Protein AF-A0A087CAI6-F1 (afdb_monomer_lite)

Organism: NCBI:txid1437603

Sequence (172 aa):
MSRNRKSAKTEGTRFETVVRDYLAQALDDDRIMRPRLHGATDIGDIANTYFMGQRVCIECKNTKAKAYRAHMLEAIDEAGNLDAPFYFVVQKVPGIGFRSMRKIGSQMAYTTPEVLDAMRREAPDDLFLHNTGNFTPFTTKGKAPMELVRCDLRSLAVVLNHGLPLGREMES

Structure (mmCIF, N/CA/C/O backbone):
data_AF-A0A087CAI6-F1
#
_entry.id   AF-A0A087CAI6-F1
#
loop_
_atom_site.group_PDB
_atom_site.id
_atom_site.type_symbol
_atom_site.label_atom_id
_atom_site.label_alt_id
_atom_site.label_comp_id
_atom_site.label_asym_id
_atom_site.label_entity_id
_atom_site.label_seq_id
_atom_site.pdbx_PDB_ins_code
_atom_site.Cartn_x
_atom_site.Cartn_y
_atom_site.Cartn_z
_atom_site.occupancy
_atom_site.B_iso_or_equiv
_atom_site.auth_seq_id
_atom_site.auth_comp_id
_atom_site.auth_asym_id
_atom_site.auth_atom_id
_atom_site.pdbx_PDB_model_num
ATOM 1 N N . MET A 1 1 ? -23.198 13.855 10.420 1.00 45.81 1 MET A N 1
ATOM 2 C CA . MET A 1 1 ? -23.921 12.573 10.278 1.00 45.81 1 MET A CA 1
ATOM 3 C C . MET A 1 1 ? -22.938 11.429 10.457 1.00 45.81 1 MET A C 1
ATOM 5 O O . MET A 1 1 ? -22.000 11.329 9.669 1.00 45.81 1 MET A O 1
ATOM 9 N N . SER A 1 2 ? -23.084 10.620 11.510 1.00 49.81 2 SER A N 1
ATOM 10 C CA . SER A 1 2 ? -22.326 9.369 11.617 1.00 49.81 2 SER A CA 1
ATOM 11 C C . SER A 1 2 ? -22.808 8.413 10.521 1.00 49.81 2 SER A C 1
ATOM 13 O O . SER A 1 2 ? -23.992 8.365 10.189 1.00 49.81 2 SER A O 1
ATOM 15 N N . ARG A 1 3 ? -21.878 7.707 9.879 1.00 58.41 3 ARG A N 1
ATOM 16 C CA . ARG A 1 3 ? -22.212 6.714 8.852 1.00 58.41 3 ARG A CA 1
ATOM 17 C C . ARG A 1 3 ? -22.931 5.539 9.521 1.00 58.41 3 ARG A C 1
ATOM 19 O O . ARG A 1 3 ? -22.406 4.984 10.480 1.00 58.41 3 ARG A O 1
ATOM 26 N N . ASN A 1 4 ? -24.095 5.131 9.009 1.00 79.12 4 ASN A N 1
ATOM 27 C CA . ASN A 1 4 ? -24.722 3.866 9.413 1.00 79.12 4 ASN A CA 1
ATOM 28 C C . ASN A 1 4 ? -23.799 2.695 9.000 1.00 79.12 4 ASN A C 1
ATOM 30 O O . ASN A 1 4 ? -23.176 2.753 7.936 1.00 79.12 4 ASN A O 1
ATOM 34 N N . ARG A 1 5 ? -23.711 1.630 9.806 1.00 80.62 5 ARG A N 1
ATOM 35 C CA . ARG A 1 5 ? -22.822 0.466 9.619 1.00 80.62 5 ARG A CA 1
ATOM 36 C C . ARG A 1 5 ? -22.868 -0.110 8.200 1.00 80.62 5 ARG A C 1
ATOM 38 O O . ARG A 1 5 ? -21.824 -0.428 7.637 1.00 80.62 5 ARG A O 1
ATOM 45 N N . LYS A 1 6 ? -24.058 -0.169 7.589 1.00 85.19 6 LYS A N 1
ATOM 46 C CA . LYS A 1 6 ? -24.240 -0.613 6.195 1.00 85.19 6 LYS A CA 1
ATOM 47 C C . LYS A 1 6 ? -23.441 0.245 5.209 1.00 85.19 6 LYS A C 1
ATOM 49 O O . LYS A 1 6 ? -22.719 -0.294 4.383 1.00 85.19 6 LYS A O 1
ATOM 54 N N . SER A 1 7 ? -23.516 1.570 5.342 1.00 85.50 7 SER A N 1
ATOM 55 C CA . SER A 1 7 ? -22.774 2.497 4.476 1.00 85.50 7 SER A CA 1
ATOM 56 C C . SER A 1 7 ? -21.260 2.387 4.665 1.00 85.50 7 SER A C 1
ATOM 58 O O . SER A 1 7 ? -20.521 2.459 3.693 1.00 85.50 7 SER A O 1
ATOM 60 N N . ALA A 1 8 ? -20.790 2.146 5.894 1.00 85.44 8 ALA A N 1
ATOM 61 C CA . ALA A 1 8 ? -19.369 1.932 6.154 1.00 85.44 8 ALA A CA 1
ATOM 62 C C . ALA A 1 8 ? -18.852 0.663 5.461 1.00 85.44 8 ALA A C 1
ATOM 64 O O . ALA A 1 8 ? -17.807 0.717 4.821 1.00 85.44 8 ALA A O 1
ATOM 65 N N . LYS A 1 9 ? -19.619 -0.436 5.516 1.00 87.31 9 LYS A N 1
ATOM 66 C CA . LYS A 1 9 ? -19.283 -1.685 4.820 1.00 87.31 9 LYS A CA 1
ATOM 67 C C . LYS A 1 9 ? -19.267 -1.507 3.299 1.00 87.31 9 LYS A C 1
ATOM 69 O O . LYS A 1 9 ? -18.308 -1.908 2.658 1.00 87.31 9 LYS A O 1
ATOM 74 N N . THR A 1 10 ? -20.284 -0.857 2.729 1.00 91.94 10 THR A N 1
ATOM 75 C CA . THR A 1 10 ? -20.337 -0.575 1.283 1.00 91.94 10 THR A CA 1
ATOM 76 C C . THR A 1 10 ? -19.157 0.278 0.818 1.00 91.94 10 THR A C 1
ATOM 78 O O . THR A 1 10 ? -18.546 -0.026 -0.202 1.00 91.94 10 THR A O 1
ATOM 81 N N . GLU A 1 11 ? -18.805 1.323 1.567 1.00 92.81 11 GLU A N 1
ATOM 82 C CA . GLU A 1 11 ? -17.666 2.180 1.232 1.00 92.81 11 GLU A CA 1
ATOM 83 C C . GLU A 1 11 ? -16.315 1.469 1.411 1.00 92.81 11 GLU A C 1
ATOM 85 O O . GLU A 1 11 ? -15.389 1.753 0.652 1.00 92.81 11 GLU A O 1
ATOM 90 N N . GLY A 1 12 ? -16.195 0.546 2.374 1.00 93.62 12 GLY A N 1
ATOM 91 C CA . GLY A 1 12 ? -15.039 -0.350 2.513 1.00 93.62 12 GLY A CA 1
ATOM 92 C C . GLY A 1 12 ? -14.871 -1.230 1.277 1.00 93.62 12 GLY A C 1
ATOM 93 O O . GLY A 1 12 ? -13.912 -1.057 0.532 1.00 93.62 12 GLY A O 1
ATOM 94 N N . THR A 1 13 ? -15.902 -2.013 0.948 1.00 94.88 13 THR A N 1
ATOM 95 C CA . THR A 1 13 ? -15.914 -2.885 -0.237 1.00 94.88 13 THR A CA 1
ATOM 96 C C . THR A 1 13 ? -15.634 -2.122 -1.532 1.00 94.88 13 THR A C 1
ATOM 98 O O . THR A 1 13 ? -14.914 -2.606 -2.405 1.00 94.88 13 THR A O 1
ATOM 101 N N . ARG A 1 14 ? -16.180 -0.908 -1.678 1.00 96.50 14 ARG A N 1
ATOM 102 C CA . ARG A 1 14 ? -15.892 -0.042 -2.828 1.00 96.50 14 ARG A CA 1
ATOM 103 C C . ARG A 1 14 ? -14.418 0.354 -2.885 1.00 96.50 14 ARG A C 1
ATOM 105 O O . ARG A 1 14 ? -13.857 0.401 -3.973 1.00 96.50 14 ARG A O 1
ATOM 112 N N . PHE A 1 15 ? -13.816 0.680 -1.745 1.00 97.81 15 PHE A N 1
ATOM 113 C CA . PHE A 1 15 ? -12.417 1.081 -1.688 1.00 97.81 15 PHE A CA 1
ATOM 114 C C . PHE A 1 15 ? -11.481 -0.081 -2.019 1.00 97.81 15 PHE A C 1
ATOM 116 O O . PHE A 1 15 ? -10.641 0.085 -2.896 1.00 97.81 15 PHE A O 1
ATOM 123 N N . GLU A 1 16 ? -11.696 -1.253 -1.422 1.00 97.62 16 GLU A N 1
ATOM 124 C CA . GLU A 1 16 ? -10.962 -2.482 -1.756 1.00 97.62 16 GLU A CA 1
ATOM 125 C C . GLU A 1 16 ? -11.054 -2.789 -3.261 1.00 97.62 16 GLU A C 1
ATOM 127 O O . GLU A 1 16 ? -10.060 -3.074 -3.919 1.00 97.62 16 GLU A O 1
ATOM 132 N N . THR A 1 17 ? -12.257 -2.675 -3.839 1.00 97.75 17 THR A N 1
ATOM 133 C CA . THR A 1 17 ? -12.499 -2.923 -5.273 1.00 97.75 17 THR A CA 1
ATOM 134 C C . THR A 1 17 ? -11.684 -1.971 -6.148 1.00 97.75 17 THR A C 1
ATOM 136 O O . THR A 1 17 ? -11.056 -2.405 -7.108 1.00 97.75 17 THR A O 1
ATOM 139 N N . VAL A 1 18 ? -11.656 -0.685 -5.791 1.00 97.94 18 VAL A N 1
ATOM 140 C CA . VAL A 1 18 ? -10.887 0.341 -6.507 1.00 97.94 18 VAL A CA 1
ATOM 141 C C . VAL A 1 18 ? -9.379 0.105 -6.398 1.00 97.94 18 VAL A C 1
ATOM 143 O O . VAL A 1 18 ? -8.672 0.310 -7.380 1.00 97.94 18 VAL A O 1
ATOM 146 N N . VAL A 1 19 ? -8.880 -0.312 -5.231 1.00 98.44 19 VAL A N 1
ATOM 147 C CA . VAL A 1 19 ? -7.454 -0.625 -5.040 1.00 98.44 19 VAL A CA 1
ATOM 148 C C . VAL A 1 19 ? -7.061 -1.858 -5.853 1.00 98.44 19 VAL A C 1
ATOM 150 O O . VAL A 1 19 ? -6.059 -1.804 -6.560 1.00 98.44 19 VAL A O 1
ATOM 153 N N . ARG A 1 20 ? -7.879 -2.921 -5.831 1.00 98.12 20 ARG A N 1
ATOM 154 C CA . ARG A 1 20 ? -7.691 -4.108 -6.679 1.00 98.12 20 ARG A CA 1
ATOM 155 C C . ARG A 1 20 ? -7.588 -3.724 -8.152 1.00 98.12 20 ARG A C 1
ATOM 157 O O . ARG A 1 20 ? -6.613 -4.086 -8.793 1.00 98.12 20 ARG A O 1
ATOM 164 N N . ASP A 1 21 ? -8.580 -3.002 -8.679 1.00 97.44 21 ASP A N 1
ATOM 165 C CA . ASP A 1 21 ? -8.615 -2.632 -10.102 1.00 97.44 21 ASP A CA 1
ATOM 166 C C . ASP A 1 21 ? -7.420 -1.772 -10.497 1.00 97.44 21 ASP A C 1
ATOM 168 O O . ASP A 1 21 ? -6.832 -1.973 -11.556 1.00 97.44 21 ASP A O 1
ATOM 172 N N . TYR A 1 22 ? -7.032 -0.843 -9.620 1.00 97.31 22 TYR A N 1
ATOM 173 C CA . TYR A 1 22 ? -5.845 -0.034 -9.837 1.00 97.31 22 TYR A CA 1
ATOM 174 C C . TYR A 1 22 ? -4.582 -0.889 -9.919 1.00 97.31 22 TYR A C 1
ATOM 176 O O . TYR A 1 22 ? -3.801 -0.694 -10.840 1.00 97.31 22 TYR A O 1
ATOM 184 N N . LEU A 1 23 ? -4.373 -1.815 -8.978 1.00 97.69 23 LEU A N 1
ATOM 185 C CA . LEU A 1 23 ? -3.182 -2.663 -8.960 1.00 97.69 23 LEU A CA 1
ATOM 186 C C . LEU A 1 23 ? -3.157 -3.630 -10.147 1.00 97.69 23 LEU A C 1
ATOM 188 O O . LEU A 1 23 ? -2.127 -3.718 -10.803 1.00 97.69 23 LEU A O 1
ATOM 192 N N . ALA A 1 24 ? -4.284 -4.269 -10.474 1.00 96.88 24 ALA A N 1
ATOM 193 C CA . ALA A 1 24 ? -4.400 -5.143 -11.642 1.00 96.88 24 ALA A CA 1
ATOM 194 C C . ALA A 1 24 ? -4.034 -4.407 -12.938 1.00 96.88 24 ALA A C 1
ATOM 196 O O . ALA A 1 24 ? -3.240 -4.894 -13.734 1.00 96.88 24 ALA A O 1
ATOM 197 N N . GLN A 1 25 ? -4.553 -3.189 -13.122 1.00 95.56 25 GLN A N 1
ATOM 198 C CA . GLN A 1 25 ? -4.238 -2.378 -14.295 1.00 95.56 25 GLN A CA 1
ATOM 199 C C . GLN A 1 25 ? -2.798 -1.840 -14.276 1.00 95.56 25 GLN A C 1
ATOM 201 O O . GLN A 1 25 ? -2.142 -1.808 -15.312 1.00 95.56 25 GLN A O 1
ATOM 206 N N . ALA A 1 26 ? -2.311 -1.374 -13.123 1.00 94.56 26 ALA A N 1
ATOM 207 C CA . ALA A 1 26 ? -0.984 -0.775 -12.997 1.00 94.56 26 ALA A CA 1
ATOM 208 C C . ALA A 1 26 ? 0.142 -1.800 -13.184 1.00 94.56 26 ALA A C 1
ATOM 210 O O . ALA A 1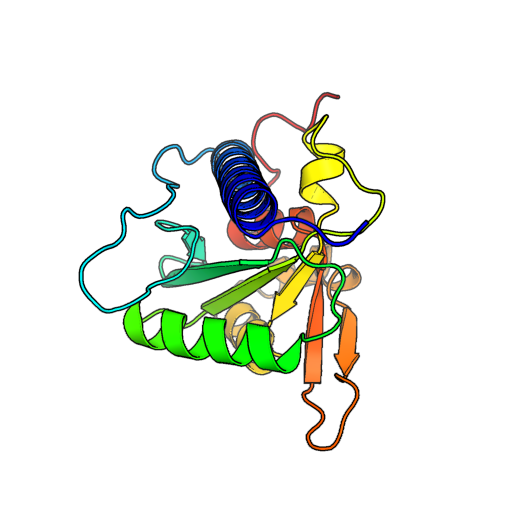 26 ? 1.186 -1.453 -13.734 1.00 94.56 26 ALA A O 1
ATOM 211 N N . LEU A 1 27 ? -0.075 -3.032 -12.725 1.00 95.31 27 LEU A N 1
ATOM 212 C CA . LEU A 1 27 ? 0.883 -4.136 -12.803 1.00 95.31 27 LEU A CA 1
ATOM 213 C C . LEU A 1 27 ? 0.662 -5.031 -14.032 1.00 95.31 27 LEU A C 1
ATOM 215 O O . LEU A 1 27 ? 1.391 -6.001 -14.194 1.00 95.31 27 LEU A O 1
ATOM 219 N N . ASP A 1 28 ? -0.330 -4.709 -14.871 1.00 95.00 28 ASP A N 1
ATOM 220 C CA . ASP A 1 28 ? -0.771 -5.535 -16.006 1.00 95.00 28 ASP A CA 1
ATOM 221 C C . ASP A 1 28 ? -0.988 -7.011 -15.608 1.00 95.00 28 ASP A C 1
ATOM 223 O O . ASP A 1 28 ? -0.589 -7.942 -16.304 1.00 95.00 28 ASP A O 1
ATOM 227 N N . ASP A 1 29 ? -1.600 -7.217 -14.435 1.00 95.50 29 ASP A N 1
ATOM 228 C CA . ASP A 1 29 ? -1.803 -8.531 -13.821 1.00 95.50 29 ASP A CA 1
ATOM 229 C C . ASP A 1 29 ? -3.278 -8.736 -13.451 1.00 95.50 29 ASP A C 1
ATOM 231 O O . ASP A 1 29 ? -3.767 -8.300 -12.403 1.00 95.50 29 ASP A O 1
ATOM 235 N N . ASP A 1 30 ? -4.004 -9.430 -14.327 1.00 94.75 30 ASP A N 1
ATOM 236 C CA . ASP A 1 30 ? -5.426 -9.748 -14.169 1.00 94.75 30 ASP A CA 1
ATOM 237 C C . ASP A 1 30 ? -5.711 -10.810 -13.094 1.00 94.75 30 ASP A C 1
ATOM 239 O O . ASP A 1 30 ? -6.870 -11.033 -12.727 1.00 94.75 30 ASP A O 1
ATOM 243 N N . ARG A 1 31 ? -4.667 -11.435 -12.536 1.00 96.38 31 ARG A N 1
ATOM 244 C CA . ARG A 1 31 ? -4.785 -12.407 -11.444 1.00 96.38 31 ARG A CA 1
ATOM 245 C C . ARG A 1 31 ? -4.995 -11.716 -10.102 1.00 96.38 31 ARG A C 1
ATOM 247 O O . ARG A 1 31 ? -5.438 -12.377 -9.159 1.00 96.38 31 ARG A O 1
ATOM 254 N N . ILE A 1 32 ? -4.696 -10.419 -9.985 1.00 97.31 32 ILE A N 1
ATOM 255 C CA . ILE A 1 32 ? -4.912 -9.643 -8.758 1.00 97.31 32 ILE A CA 1
ATOM 256 C C . ILE A 1 32 ? -6.405 -9.590 -8.442 1.00 97.31 32 ILE A C 1
ATOM 258 O O . ILE A 1 32 ? -7.234 -9.134 -9.232 1.00 97.31 32 ILE A O 1
ATOM 262 N N . MET A 1 33 ? -6.768 -10.038 -7.244 1.00 95.19 33 MET A N 1
ATOM 263 C CA . MET A 1 33 ? -8.169 -10.209 -6.870 1.00 95.19 33 MET A CA 1
ATOM 264 C C . MET A 1 33 ? -8.436 -9.818 -5.425 1.00 95.19 33 MET A C 1
ATOM 266 O O . MET A 1 33 ? -7.539 -9.786 -4.592 1.00 95.19 33 MET A O 1
ATOM 270 N N . ARG A 1 34 ? -9.710 -9.568 -5.115 1.00 94.69 34 ARG A N 1
ATOM 271 C CA . ARG A 1 34 ? -10.184 -9.557 -3.728 1.00 94.69 34 ARG A CA 1
ATOM 272 C C . ARG A 1 34 ? -10.505 -10.997 -3.338 1.00 94.69 34 ARG A C 1
ATOM 274 O O . ARG A 1 34 ? -11.362 -11.591 -4.010 1.00 94.69 34 ARG A O 1
ATOM 281 N N . PRO A 1 35 ? -9.856 -11.578 -2.318 1.00 88.56 35 PRO A N 1
ATOM 282 C CA . PRO A 1 35 ? -10.180 -12.925 -1.898 1.00 88.56 35 PRO A CA 1
ATOM 283 C C . PRO A 1 35 ? -11.632 -12.967 -1.415 1.00 88.56 35 PRO A C 1
ATOM 285 O O . PRO A 1 35 ? -12.179 -12.018 -0.849 1.00 88.56 35 PRO A O 1
ATOM 288 N N . ARG A 1 36 ? -12.303 -14.091 -1.663 1.00 79.88 36 ARG A N 1
ATOM 289 C CA . ARG A 1 36 ? -13.524 -14.401 -0.912 1.00 79.88 36 ARG A CA 1
ATOM 290 C C . ARG A 1 36 ? -13.105 -14.697 0.525 1.00 79.88 36 ARG A C 1
ATOM 292 O O . ARG A 1 36 ? -12.007 -15.208 0.717 1.00 79.88 36 ARG A O 1
ATOM 299 N N . LEU A 1 37 ? -13.985 -14.437 1.491 1.00 68.75 37 LEU A N 1
ATOM 300 C CA . LEU A 1 37 ? -13.787 -14.842 2.887 1.00 68.75 37 LEU A CA 1
ATOM 301 C C . LEU A 1 37 ? -13.452 -16.347 2.921 1.00 68.75 37 LEU A C 1
ATOM 303 O O . LEU A 1 37 ? -14.341 -17.176 2.714 1.00 68.75 37 LEU A O 1
ATOM 307 N N . HIS A 1 38 ? -12.175 -16.699 3.082 1.00 53.25 38 HIS A N 1
ATOM 308 C CA . HIS A 1 38 ? -11.716 -18.085 3.130 1.00 53.25 38 HIS A CA 1
ATOM 309 C C . HIS A 1 38 ? -11.677 -18.521 4.591 1.00 53.25 38 HIS A C 1
ATOM 311 O O . HIS A 1 38 ? -10.705 -18.306 5.302 1.00 53.25 38 HIS A O 1
ATOM 317 N N . GLY A 1 39 ? -12.761 -19.144 5.051 1.00 60.44 39 GLY A N 1
ATOM 318 C CA . GLY A 1 39 ? -12.817 -19.685 6.407 1.00 60.44 39 GLY A CA 1
ATOM 319 C C . GLY A 1 39 ? -12.677 -18.611 7.494 1.00 60.44 39 GLY A C 1
ATOM 320 O O . GLY A 1 39 ? -13.185 -17.501 7.350 1.00 60.44 39 GLY A O 1
ATOM 321 N N . ALA A 1 40 ? -12.051 -18.982 8.612 1.00 65.12 40 ALA A N 1
ATOM 322 C CA . ALA A 1 40 ? -11.942 -18.146 9.810 1.00 65.12 40 ALA A CA 1
ATOM 323 C C . ALA A 1 40 ? -10.690 -17.251 9.842 1.00 65.12 40 ALA A C 1
ATOM 325 O O . ALA A 1 40 ? -10.526 -16.497 10.799 1.00 65.12 40 ALA A O 1
ATOM 326 N N . THR A 1 41 ? -9.817 -17.347 8.837 1.00 82.00 41 THR A N 1
ATOM 327 C CA . THR A 1 41 ? -8.498 -16.714 8.857 1.00 82.00 41 THR A CA 1
ATOM 328 C C . THR A 1 41 ? -8.409 -15.671 7.756 1.00 82.00 41 THR A C 1
ATOM 330 O O . THR A 1 41 ? -8.543 -15.995 6.577 1.00 82.00 41 THR 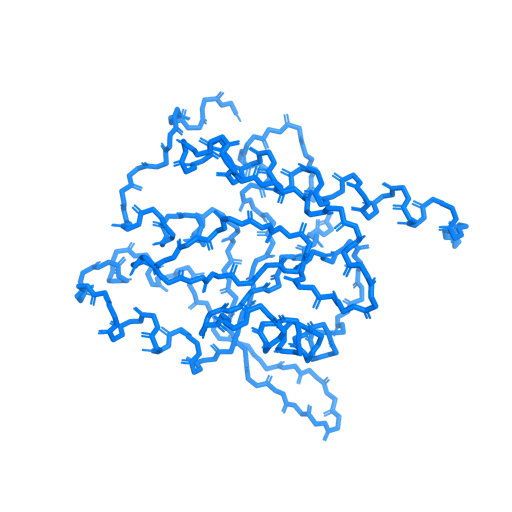A O 1
ATOM 333 N N . ASP A 1 42 ? -8.199 -14.422 8.155 1.00 86.19 42 ASP A N 1
ATOM 334 C CA . ASP A 1 42 ? -8.022 -13.312 7.227 1.00 86.19 42 ASP A CA 1
ATOM 335 C C . ASP A 1 42 ? -6.596 -13.307 6.659 1.00 86.19 42 ASP A C 1
ATOM 337 O O . ASP A 1 42 ? -5.634 -13.540 7.395 1.00 86.19 42 ASP A O 1
ATOM 341 N N . ILE A 1 43 ? -6.472 -13.087 5.351 1.00 91.31 43 ILE A N 1
ATOM 342 C CA . ILE A 1 43 ? -5.201 -13.095 4.602 1.00 91.31 43 ILE A CA 1
ATOM 343 C C . ILE A 1 43 ? -4.967 -11.767 3.867 1.00 91.31 43 ILE A C 1
ATOM 345 O O . ILE A 1 43 ? -4.120 -11.697 2.974 1.00 91.31 43 ILE A O 1
ATOM 349 N N . GLY A 1 44 ? -5.752 -10.744 4.215 1.00 93.06 44 GLY A N 1
ATOM 350 C CA . GLY A 1 44 ? -5.724 -9.416 3.619 1.00 93.06 44 GLY A CA 1
ATOM 351 C C . GLY A 1 44 ? -6.770 -9.208 2.524 1.00 93.06 44 GLY A C 1
ATOM 352 O O . GLY A 1 44 ? -7.314 -10.141 1.925 1.00 93.06 44 GLY A O 1
ATOM 353 N N . ASP A 1 45 ? -7.030 -7.935 2.237 1.00 96.38 45 ASP A N 1
ATOM 354 C CA . ASP A 1 45 ? -8.062 -7.482 1.302 1.00 96.38 45 ASP A CA 1
ATOM 355 C C . ASP A 1 45 ? -7.729 -7.687 -0.187 1.00 96.38 45 ASP A C 1
ATOM 357 O O . ASP A 1 45 ? -8.641 -7.766 -1.023 1.00 96.38 45 ASP A O 1
ATOM 361 N N . ILE A 1 46 ? -6.443 -7.732 -0.554 1.00 97.56 46 ILE A N 1
ATOM 362 C CA . ILE A 1 46 ? -5.981 -7.902 -1.942 1.00 97.56 46 ILE A CA 1
ATOM 363 C C . ILE A 1 46 ? -5.003 -9.075 -2.017 1.00 97.56 46 ILE A C 1
ATOM 365 O O . ILE A 1 46 ? -3.989 -9.103 -1.327 1.00 97.56 46 ILE A O 1
ATOM 369 N N . ALA A 1 47 ? -5.308 -10.031 -2.891 1.00 94.31 47 ALA A N 1
ATOM 370 C CA . ALA A 1 47 ? -4.537 -11.246 -3.109 1.00 94.31 47 ALA A CA 1
ATOM 371 C C . ALA A 1 47 ? -3.801 -11.227 -4.457 1.00 94.31 47 ALA A C 1
ATOM 373 O O . ALA A 1 47 ? -4.121 -10.443 -5.355 1.00 94.31 47 ALA A O 1
ATOM 374 N N . ASN A 1 48 ? -2.864 -12.169 -4.606 1.00 96.25 48 ASN A N 1
ATOM 375 C CA . ASN A 1 48 ? -2.003 -12.351 -5.781 1.00 96.25 48 ASN A CA 1
ATOM 376 C C . ASN A 1 48 ? -1.098 -11.147 -6.090 1.00 96.25 48 ASN A C 1
ATOM 378 O O . ASN A 1 48 ? -0.745 -10.907 -7.239 1.00 96.25 48 ASN A O 1
ATOM 382 N N . THR A 1 49 ? -0.693 -10.407 -5.061 1.00 97.62 49 THR A N 1
ATOM 383 C CA . THR A 1 49 ? 0.325 -9.360 -5.157 1.00 97.62 49 THR A CA 1
ATOM 384 C C . THR A 1 49 ? 1.690 -9.900 -4.761 1.00 97.62 49 THR A C 1
ATOM 386 O O . THR A 1 49 ? 1.825 -10.587 -3.745 1.00 97.62 49 THR A O 1
ATOM 389 N N . TYR A 1 50 ? 2.705 -9.584 -5.567 1.00 97.81 50 TYR A N 1
ATOM 390 C CA . TYR A 1 50 ? 4.049 -10.127 -5.414 1.00 97.81 50 TYR A CA 1
ATOM 391 C C . TYR A 1 50 ? 5.122 -9.053 -5.558 1.00 97.81 50 TYR A C 1
ATOM 393 O O . TYR A 1 50 ? 4.954 -8.074 -6.280 1.00 97.81 50 TYR A O 1
ATOM 401 N N . PHE A 1 51 ? 6.245 -9.278 -4.887 1.00 96.75 51 PHE A N 1
ATOM 402 C CA . PHE A 1 51 ? 7.482 -8.538 -5.059 1.00 96.75 51 PHE A CA 1
ATOM 403 C C . PHE A 1 51 ? 8.632 -9.538 -5.104 1.00 96.75 51 PHE A C 1
ATOM 405 O O . PHE A 1 51 ? 8.749 -10.376 -4.215 1.00 96.75 51 PHE A O 1
ATOM 412 N N . MET A 1 52 ? 9.438 -9.493 -6.166 1.00 94.62 52 MET A N 1
ATOM 413 C CA . MET A 1 52 ? 10.524 -10.453 -6.419 1.00 94.62 52 MET A CA 1
ATOM 414 C C . MET A 1 52 ? 10.091 -11.925 -6.247 1.00 94.62 52 MET A C 1
ATOM 416 O O . MET A 1 52 ? 10.799 -12.748 -5.679 1.00 94.62 52 MET A O 1
ATOM 420 N N . GLY A 1 53 ? 8.879 -12.257 -6.711 1.00 95.75 53 GLY A N 1
ATOM 421 C CA . GLY A 1 53 ? 8.297 -13.603 -6.607 1.00 95.75 53 GLY A CA 1
ATOM 422 C C . GLY A 1 53 ? 7.751 -13.980 -5.223 1.00 95.75 53 GLY A C 1
ATOM 423 O O . GLY A 1 53 ? 7.111 -15.021 -5.089 1.00 95.75 53 GLY A O 1
ATOM 424 N N . GLN A 1 54 ? 7.936 -13.140 -4.205 1.00 97.69 54 GLN A N 1
ATOM 425 C CA . GLN A 1 54 ? 7.421 -13.360 -2.854 1.00 97.69 54 GLN A CA 1
ATOM 426 C C . GLN A 1 54 ? 6.092 -12.637 -2.641 1.00 97.69 54 GLN A C 1
ATOM 428 O O . GLN A 1 54 ? 5.829 -11.600 -3.250 1.00 97.69 54 GLN A O 1
ATOM 433 N N . ARG A 1 55 ? 5.235 -13.190 -1.778 1.00 97.75 55 ARG A N 1
ATOM 434 C CA . ARG A 1 55 ? 3.899 -12.639 -1.514 1.00 97.75 55 ARG A CA 1
ATOM 435 C C . ARG A 1 55 ? 3.980 -11.287 -0.809 1.00 97.75 55 ARG A C 1
ATOM 437 O O . ARG A 1 55 ? 4.812 -11.079 0.072 1.00 97.75 55 ARG A O 1
ATOM 444 N N . VAL A 1 56 ? 3.050 -10.407 -1.159 1.00 98.38 56 VAL A N 1
ATOM 445 C CA . VAL A 1 56 ? 2.813 -9.131 -0.483 1.00 98.38 56 VAL A CA 1
ATOM 446 C C . VAL A 1 56 ? 1.382 -9.139 0.036 1.00 98.38 56 VAL A C 1
ATOM 448 O O . VAL A 1 56 ? 0.455 -9.238 -0.762 1.00 98.38 56 VAL A O 1
ATOM 451 N N . CYS A 1 57 ? 1.198 -9.026 1.349 1.00 98.00 57 CYS A N 1
ATOM 452 C CA . CYS A 1 57 ? -0.112 -8.830 1.964 1.00 98.00 57 CYS A CA 1
ATOM 453 C C . CYS A 1 57 ? -0.532 -7.359 1.834 1.00 98.00 57 CYS A C 1
ATOM 455 O O . CYS A 1 57 ? 0.258 -6.457 2.127 1.00 98.00 57 CYS A O 1
ATOM 457 N N . ILE A 1 58 ? -1.759 -7.089 1.390 1.00 98.44 58 ILE A N 1
ATOM 458 C CA . ILE A 1 58 ? -2.269 -5.720 1.263 1.00 98.44 58 ILE A CA 1
ATOM 459 C C . ILE A 1 58 ? -3.619 -5.606 1.951 1.00 98.44 58 ILE A C 1
ATOM 461 O O . ILE A 1 58 ? -4.588 -6.239 1.536 1.00 98.44 58 ILE A O 1
ATOM 4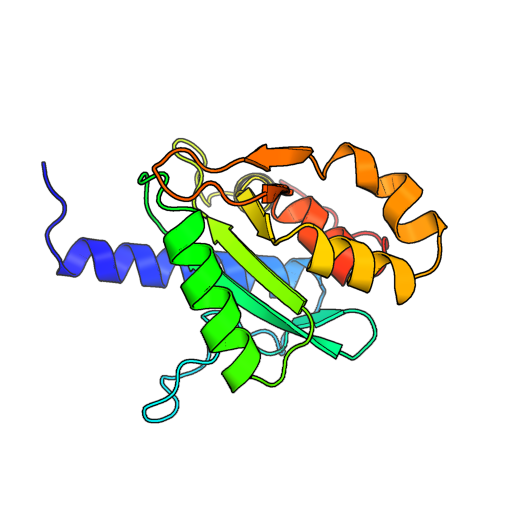65 N N . GLU A 1 59 ? -3.678 -4.703 2.925 1.00 98.12 59 GLU A N 1
ATOM 466 C CA . GLU A 1 59 ? -4.871 -4.429 3.720 1.00 98.12 59 GLU A CA 1
ATOM 467 C C . GLU A 1 59 ? -5.439 -3.032 3.422 1.00 98.12 59 GLU A C 1
ATOM 469 O O . GLU A 1 59 ? -4.691 -2.049 3.360 1.00 98.12 59 GLU A O 1
ATOM 474 N N . CYS A 1 60 ? -6.756 -2.893 3.225 1.00 98.19 60 CYS A N 1
ATOM 475 C CA . CYS A 1 60 ? -7.380 -1.649 2.759 1.00 98.19 60 CYS A CA 1
ATOM 476 C C . CYS A 1 60 ? -8.229 -0.956 3.835 1.00 98.19 60 CYS A C 1
ATOM 478 O O . CYS A 1 60 ? -9.291 -1.405 4.255 1.00 98.19 60 CYS A O 1
ATOM 480 N N . LYS A 1 61 ? -7.873 0.283 4.196 1.00 97.56 61 LYS A N 1
ATOM 481 C CA . LYS A 1 61 ? -8.607 1.057 5.215 1.00 97.56 61 LYS A CA 1
ATOM 482 C C . LYS A 1 61 ? -9.322 2.279 4.643 1.00 97.56 61 LYS A C 1
ATOM 484 O O . LYS A 1 61 ? -8.726 3.330 4.393 1.00 97.56 61 LYS A O 1
ATOM 489 N N . ASN A 1 62 ? -10.654 2.212 4.541 1.00 96.88 62 ASN A N 1
ATOM 490 C CA . ASN A 1 62 ? -11.501 3.376 4.237 1.00 96.88 62 ASN A CA 1
ATOM 491 C C . ASN A 1 62 ? -11.947 4.121 5.512 1.00 96.88 62 ASN A C 1
ATOM 493 O O . ASN A 1 62 ? -13.119 4.126 5.916 1.00 96.88 62 ASN A O 1
ATOM 497 N N . THR A 1 63 ? -10.991 4.780 6.166 1.00 93.62 63 THR A N 1
ATOM 498 C CA . THR A 1 63 ? -11.244 5.552 7.385 1.00 93.62 63 THR A CA 1
ATOM 499 C C . THR A 1 63 ? -10.438 6.844 7.442 1.00 93.62 63 THR A C 1
ATOM 501 O O . THR A 1 63 ? -9.319 6.933 6.945 1.00 93.62 63 THR A O 1
ATOM 504 N N . LYS A 1 64 ? -11.013 7.861 8.095 1.00 89.38 64 LYS A N 1
ATOM 505 C CA . LYS A 1 64 ? -10.310 9.110 8.437 1.00 89.38 64 LYS A CA 1
ATOM 506 C C . LYS A 1 64 ? -9.509 8.985 9.739 1.00 89.38 64 LYS A C 1
ATOM 508 O O . LYS A 1 64 ? -8.760 9.898 10.080 1.00 89.38 64 LYS A O 1
ATOM 513 N N . ALA A 1 65 ? -9.719 7.908 10.497 1.00 91.06 65 ALA A N 1
ATOM 514 C CA . ALA A 1 65 ? -9.040 7.690 11.763 1.00 91.06 65 ALA A CA 1
ATOM 515 C C . ALA A 1 65 ? -7.543 7.454 11.527 1.00 91.06 65 ALA A C 1
ATOM 517 O O . ALA A 1 65 ? -7.153 6.663 10.670 1.00 91.06 65 ALA A O 1
ATOM 518 N N . LYS A 1 66 ? -6.704 8.115 12.330 1.00 91.62 66 LYS A N 1
ATOM 519 C CA . LYS A 1 66 ? -5.243 7.942 12.325 1.00 91.62 66 LYS A CA 1
ATOM 520 C C . LYS A 1 66 ? -4.817 6.743 13.183 1.00 91.62 66 LYS A C 1
ATOM 522 O O . LYS A 1 66 ? -3.861 6.834 13.946 1.00 91.62 66 LYS A O 1
ATOM 527 N N . ALA A 1 67 ? -5.554 5.637 13.092 1.00 95.12 67 ALA A N 1
ATOM 528 C CA . ALA A 1 67 ? -5.315 4.406 13.848 1.00 95.12 67 ALA A CA 1
ATOM 529 C C . ALA A 1 67 ? -4.221 3.537 13.196 1.00 95.12 67 ALA A C 1
ATOM 531 O O . ALA A 1 67 ? -4.334 2.319 13.142 1.00 95.12 67 ALA A O 1
ATOM 532 N N . TYR A 1 68 ? -3.157 4.175 12.692 1.00 97.12 68 TYR A N 1
ATOM 533 C CA . TYR A 1 68 ? -2.148 3.545 11.836 1.00 97.12 68 TYR A CA 1
ATOM 534 C C . TYR A 1 68 ? -1.493 2.326 12.478 1.00 97.12 68 TYR A C 1
ATOM 536 O O . TYR A 1 68 ? -1.307 1.324 11.802 1.00 97.12 68 TYR A O 1
ATOM 544 N N . ARG A 1 69 ? -1.208 2.396 13.786 1.00 97.06 69 ARG A N 1
ATOM 545 C CA . ARG A 1 69 ? -0.662 1.268 14.543 1.00 97.06 69 ARG A CA 1
ATOM 546 C C . ARG A 1 69 ? -1.614 0.073 14.542 1.00 97.06 69 ARG A C 1
ATOM 548 O O . ARG A 1 69 ? -1.168 -1.028 14.278 1.00 97.06 69 ARG A O 1
ATOM 555 N N . ALA A 1 70 ? -2.894 0.289 14.844 1.00 97.25 70 ALA A N 1
ATOM 556 C CA . ALA A 1 70 ? -3.870 -0.798 14.899 1.00 97.25 70 ALA A CA 1
ATOM 557 C C . ALA A 1 70 ? -4.018 -1.466 13.527 1.00 97.25 70 ALA A C 1
ATOM 559 O O . ALA A 1 70 ? -3.883 -2.675 13.432 1.00 97.25 70 ALA A O 1
ATOM 560 N N . HIS A 1 71 ? -4.162 -0.668 12.466 1.00 97.62 71 HIS A N 1
ATOM 561 C CA . HIS A 1 71 ? -4.237 -1.199 11.104 1.00 97.62 71 HIS A CA 1
ATOM 562 C C . HIS A 1 71 ? -2.957 -1.932 10.674 1.00 97.62 71 HIS A C 1
ATOM 564 O O . HIS A 1 71 ? -3.026 -2.876 9.904 1.00 97.62 71 HIS A O 1
ATOM 570 N N . MET A 1 72 ? -1.782 -1.479 11.128 1.00 98.44 72 MET A N 1
ATOM 571 C CA . MET A 1 72 ? -0.524 -2.155 10.811 1.00 98.44 72 MET A CA 1
ATOM 572 C C . MET A 1 72 ? -0.408 -3.499 11.531 1.00 98.44 72 MET A C 1
ATOM 574 O O . MET A 1 72 ? 0.082 -4.450 10.944 1.00 98.44 72 MET A O 1
ATOM 578 N N . LEU A 1 73 ? -0.862 -3.590 12.786 1.00 97.88 73 LEU A N 1
ATOM 579 C CA . LEU A 1 73 ? -0.893 -4.865 13.507 1.00 97.88 73 LEU A CA 1
ATOM 580 C C . LEU A 1 73 ? -1.827 -5.872 12.824 1.00 97.88 73 LEU A C 1
ATOM 582 O O . LEU A 1 73 ? -1.435 -7.017 12.666 1.00 97.88 73 LEU A O 1
ATOM 586 N N . GLU A 1 74 ? -2.994 -5.426 12.349 1.00 97.31 74 GLU A N 1
ATOM 587 C CA . GLU A 1 74 ? -3.900 -6.262 11.542 1.00 97.31 74 GLU A CA 1
ATOM 588 C C . GLU A 1 74 ? -3.193 -6.788 10.280 1.00 97.31 74 GLU A C 1
ATOM 590 O O . GLU A 1 74 ? -3.163 -7.992 10.050 1.00 97.31 74 GLU A O 1
ATOM 595 N N . ALA A 1 75 ? -2.514 -5.911 9.530 1.00 97.88 75 ALA A N 1
ATOM 596 C CA . ALA A 1 75 ? -1.769 -6.316 8.337 1.00 97.88 75 ALA A CA 1
ATOM 597 C C . ALA A 1 75 ? -0.604 -7.281 8.637 1.00 97.88 75 ALA A C 1
ATOM 599 O O . ALA A 1 75 ? -0.288 -8.123 7.802 1.00 97.88 75 ALA A O 1
ATOM 600 N N . ILE A 1 76 ? 0.044 -7.172 9.805 1.00 98.19 76 ILE A N 1
ATOM 601 C CA . ILE A 1 76 ? 1.088 -8.112 10.250 1.00 98.19 76 ILE A CA 1
ATOM 602 C C . ILE A 1 76 ? 0.482 -9.494 10.520 1.00 98.19 76 ILE A C 1
ATOM 604 O O . ILE A 1 76 ? 1.038 -10.498 10.076 1.00 98.19 76 ILE A O 1
ATOM 608 N N . ASP A 1 77 ? -0.652 -9.547 11.221 1.00 97.25 77 ASP A N 1
ATOM 609 C CA . ASP A 1 77 ? -1.340 -10.804 11.530 1.00 97.25 77 ASP A CA 1
ATOM 610 C C . ASP A 1 77 ? -1.810 -11.502 10.238 1.00 97.25 77 ASP A C 1
ATOM 612 O O . ASP A 1 77 ? -1.575 -12.696 10.043 1.00 97.25 77 ASP A O 1
ATOM 616 N N . GLU A 1 78 ? -2.405 -10.746 9.313 1.00 95.81 78 GLU A N 1
ATOM 617 C CA . GLU A 1 78 ? -2.837 -11.231 7.995 1.00 95.81 78 GLU A CA 1
ATOM 618 C C . GLU A 1 78 ? -1.665 -11.697 7.124 1.00 95.81 78 GLU A C 1
ATOM 620 O O . GLU A 1 78 ? -1.751 -12.738 6.469 1.00 95.81 78 GLU A O 1
ATOM 625 N N . ALA A 1 79 ? -0.538 -10.983 7.154 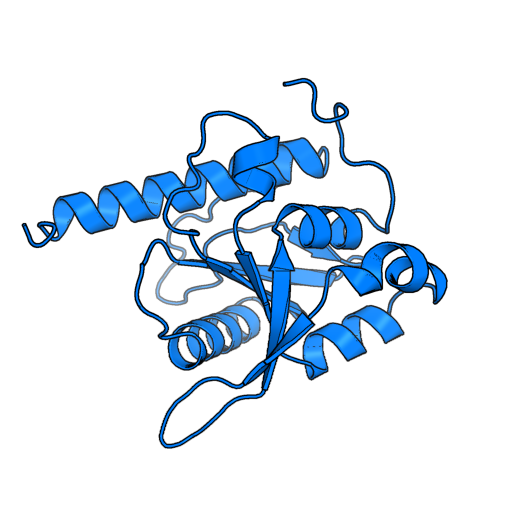1.00 97.00 79 ALA A N 1
ATOM 626 C CA . ALA A 1 79 ? 0.672 -11.397 6.455 1.00 97.00 79 ALA A CA 1
ATOM 627 C C . ALA A 1 79 ? 1.231 -12.711 7.008 1.00 97.00 79 ALA A C 1
ATOM 629 O O . ALA A 1 79 ? 1.661 -13.563 6.231 1.00 97.00 79 ALA A O 1
ATOM 630 N N . GLY A 1 80 ? 1.164 -12.909 8.329 1.00 96.44 80 GLY A N 1
ATOM 631 C CA . GLY A 1 80 ? 1.494 -14.183 8.967 1.00 96.44 80 GLY A CA 1
ATOM 632 C C . GLY A 1 80 ? 0.591 -15.320 8.485 1.00 96.44 80 GLY A C 1
ATOM 633 O O . GLY A 1 80 ? 1.078 -16.400 8.161 1.00 96.44 80 GLY A O 1
ATOM 634 N N . ASN A 1 81 ? -0.712 -15.064 8.353 1.00 94.69 81 ASN A N 1
ATOM 635 C CA . ASN A 1 81 ? -1.666 -16.042 7.825 1.00 94.69 81 ASN A CA 1
ATOM 636 C C . ASN A 1 81 ? -1.441 -16.363 6.337 1.00 94.69 81 ASN A C 1
ATOM 638 O O . ASN A 1 81 ? -1.682 -17.492 5.907 1.00 94.69 81 ASN A O 1
ATOM 642 N N . LEU A 1 82 ? -0.993 -15.380 5.552 1.00 94.12 82 LEU A N 1
ATOM 643 C CA . LEU A 1 82 ? -0.673 -15.522 4.128 1.00 94.12 82 LEU A CA 1
ATOM 644 C C . LEU A 1 82 ? 0.726 -16.126 3.877 1.00 94.12 82 LEU A C 1
ATOM 646 O O . LEU A 1 82 ? 1.049 -16.467 2.733 1.00 94.12 82 LEU A O 1
ATOM 650 N N . ASP A 1 83 ? 1.551 -16.253 4.921 1.00 95.81 83 ASP A N 1
ATOM 651 C CA . ASP A 1 83 ? 2.985 -16.548 4.814 1.00 95.81 83 ASP A CA 1
ATOM 652 C C . ASP A 1 83 ? 3.669 -15.574 3.832 1.00 95.81 83 ASP A C 1
ATOM 654 O O . ASP A 1 83 ? 4.289 -15.954 2.834 1.00 95.81 83 ASP A O 1
ATOM 658 N N . ALA A 1 84 ? 3.430 -14.277 4.055 1.00 97.00 84 ALA A N 1
ATOM 659 C CA . ALA A 1 84 ? 3.936 -13.179 3.242 1.00 97.00 84 ALA A CA 1
ATOM 660 C C . ALA A 1 84 ? 5.029 -12.400 3.997 1.00 97.00 84 ALA A C 1
ATOM 662 O O . ALA A 1 84 ? 4.753 -11.839 5.058 1.00 97.00 84 ALA A O 1
ATOM 663 N N . PRO A 1 85 ? 6.257 -12.290 3.451 1.00 97.81 85 PRO A N 1
ATOM 664 C CA . PRO A 1 85 ? 7.331 -11.520 4.085 1.00 97.81 85 PRO A CA 1
ATOM 665 C C . PRO A 1 85 ? 7.113 -10.004 4.000 1.00 97.81 85 PRO A C 1
ATOM 667 O O . PRO A 1 85 ? 7.738 -9.245 4.740 1.00 97.81 85 PRO A O 1
ATOM 670 N N . PHE A 1 86 ? 6.243 -9.552 3.093 1.00 98.44 86 PHE A N 1
ATOM 671 C CA . PHE A 1 86 ? 5.962 -8.142 2.868 1.00 98.44 86 PHE A CA 1
ATOM 672 C C . PHE A 1 86 ? 4.496 -7.843 3.126 1.00 98.44 86 PHE A C 1
ATOM 674 O O . PHE A 1 86 ? 3.615 -8.616 2.750 1.00 98.44 86 PHE A O 1
ATOM 681 N N . TYR A 1 87 ? 4.230 -6.682 3.715 1.00 98.56 87 TYR A N 1
ATOM 682 C CA . TYR A 1 87 ? 2.875 -6.251 4.013 1.00 98.56 87 TYR A CA 1
ATOM 683 C C . TYR A 1 87 ? 2.733 -4.737 3.945 1.00 98.56 87 TYR A C 1
ATOM 685 O O . TYR A 1 87 ? 3.638 -3.996 4.330 1.00 98.56 87 TYR A O 1
ATOM 693 N N . PHE A 1 88 ? 1.590 -4.270 3.453 1.00 98.69 88 PHE A N 1
ATOM 694 C CA . PHE A 1 88 ? 1.260 -2.853 3.351 1.00 98.69 88 PHE A CA 1
ATOM 695 C C . PHE A 1 88 ? -0.187 -2.605 3.752 1.00 98.69 88 PHE A C 1
ATOM 697 O O . PHE A 1 88 ? -1.086 -3.366 3.409 1.00 98.69 88 PHE A O 1
ATOM 704 N N . VAL A 1 89 ? -0.424 -1.461 4.388 1.00 98.81 89 VAL A N 1
ATOM 705 C CA . VAL A 1 89 ? -1.769 -0.903 4.508 1.00 98.81 89 VAL A CA 1
ATOM 706 C C . VAL A 1 89 ? -1.954 0.171 3.448 1.00 98.81 89 VAL A C 1
ATOM 708 O O . VAL A 1 89 ? -1.176 1.124 3.378 1.00 98.81 89 VAL A O 1
ATOM 711 N N . VAL A 1 90 ? -3.026 0.066 2.669 1.00 98.69 90 VAL A N 1
ATOM 712 C CA . VAL A 1 90 ? -3.497 1.109 1.758 1.00 98.69 90 VAL A CA 1
ATOM 713 C C . VAL A 1 90 ? -4.662 1.834 2.421 1.00 98.69 90 VAL A C 1
ATOM 715 O O . VAL A 1 90 ? -5.732 1.277 2.645 1.00 98.69 90 VAL A O 1
ATOM 718 N N . GLN A 1 91 ? -4.480 3.110 2.752 1.00 98.44 91 GLN A N 1
ATOM 719 C CA . GLN A 1 91 ? -5.487 3.916 3.429 1.00 98.44 91 GLN A CA 1
ATOM 720 C C . GLN A 1 91 ? -6.039 5.023 2.535 1.00 98.44 91 GLN A C 1
ATOM 722 O O . GLN A 1 91 ? -5.315 5.781 1.881 1.00 98.44 91 GLN A O 1
ATOM 727 N N . LYS A 1 92 ? -7.365 5.173 2.586 1.00 97.81 92 LYS A N 1
ATOM 728 C CA . LYS A 1 92 ? -8.066 6.244 1.890 1.00 97.81 92 LYS A CA 1
ATOM 729 C C . LYS A 1 92 ? -7.631 7.622 2.393 1.00 97.81 92 LYS A C 1
ATOM 731 O O . LYS A 1 92 ? -7.839 7.968 3.556 1.00 97.81 92 LYS A O 1
ATOM 736 N N . VAL A 1 93 ? -7.163 8.462 1.473 1.00 96.81 93 VAL A N 1
ATOM 737 C CA . VAL A 1 93 ? -6.846 9.869 1.731 1.00 96.81 93 VAL A CA 1
ATOM 738 C C . VAL A 1 93 ? -8.117 10.722 1.601 1.00 96.81 93 VAL A C 1
ATOM 740 O O . VAL A 1 93 ? -8.790 10.692 0.560 1.00 96.81 93 VAL A O 1
ATOM 743 N N . PRO A 1 94 ? -8.491 11.501 2.636 1.00 94.25 94 PRO A N 1
ATOM 744 C CA . PRO A 1 94 ? -9.612 12.433 2.553 1.00 94.25 94 PRO A CA 1
ATOM 745 C C . PRO A 1 94 ? -9.436 13.449 1.416 1.00 94.25 94 PRO A C 1
ATOM 747 O O . PRO A 1 94 ? -8.360 14.002 1.232 1.00 94.25 94 PRO A O 1
ATOM 750 N N . GLY A 1 95 ? -10.506 13.716 0.664 1.00 94.38 95 GLY A N 1
ATOM 751 C CA . GLY A 1 95 ? -10.490 14.673 -0.453 1.00 94.38 95 GLY A CA 1
ATOM 752 C C . GLY A 1 95 ? -10.012 14.093 -1.789 1.00 94.38 95 GLY A C 1
ATOM 753 O O . GLY A 1 95 ? -10.323 14.656 -2.837 1.00 94.38 95 GLY A O 1
ATOM 754 N N . ILE A 1 96 ? -9.356 12.930 -1.791 1.00 95.69 96 ILE A N 1
ATOM 755 C CA . ILE A 1 96 ? -8.941 12.259 -3.026 1.00 95.69 96 ILE A CA 1
ATOM 756 C C . ILE A 1 96 ? -10.022 11.257 -3.451 1.00 95.69 96 ILE A C 1
ATOM 758 O O . ILE A 1 96 ? -10.371 10.343 -2.707 1.00 95.69 96 ILE A O 1
ATOM 762 N N . GLY A 1 97 ? -10.607 11.456 -4.634 1.00 94.88 97 GLY A N 1
ATOM 763 C CA . GLY A 1 97 ? -11.645 10.583 -5.202 1.00 94.88 97 GLY A CA 1
ATOM 764 C C . GLY A 1 97 ? -11.083 9.396 -5.993 1.00 94.88 97 GLY A C 1
ATOM 765 O O . GLY A 1 97 ? -9.879 9.207 -6.059 1.00 94.88 97 GLY A O 1
ATOM 766 N N . PHE A 1 98 ? -11.963 8.635 -6.644 1.00 95.75 98 PHE A N 1
ATOM 767 C CA . PHE A 1 98 ? -11.604 7.448 -7.444 1.00 95.75 98 PHE A CA 1
ATOM 768 C C . PHE A 1 98 ? -11.903 7.623 -8.941 1.00 95.75 98 PHE A C 1
ATOM 770 O O . PHE A 1 98 ? -12.188 6.662 -9.638 1.00 95.75 98 PHE A O 1
ATOM 777 N N . ARG A 1 99 ? -11.958 8.873 -9.423 1.00 91.88 99 ARG A N 1
ATOM 778 C CA . ARG A 1 99 ? -12.429 9.185 -10.787 1.00 91.88 99 ARG A CA 1
ATOM 779 C C . ARG A 1 99 ? -11.391 8.938 -11.885 1.00 91.88 99 ARG A C 1
ATOM 781 O O . ARG A 1 99 ? -11.767 8.956 -13.045 1.00 91.88 99 ARG A O 1
ATOM 788 N N . SER A 1 100 ? -10.119 8.777 -11.531 1.00 93.19 100 SER A N 1
ATOM 789 C CA . SER A 1 100 ? -9.052 8.465 -12.483 1.00 93.19 100 SER A CA 1
ATOM 790 C C . SER A 1 100 ? -7.932 7.691 -11.800 1.00 93.19 100 SER A C 1
ATOM 792 O O . SER A 1 100 ? -7.784 7.774 -10.573 1.00 93.19 100 SER A O 1
ATOM 794 N N . MET A 1 101 ? -7.120 6.994 -12.598 1.00 91.31 101 MET A N 1
ATOM 795 C CA . MET A 1 101 ? -5.950 6.247 -12.128 1.00 91.31 101 MET A CA 1
ATOM 796 C C . MET A 1 101 ? -5.002 7.134 -11.328 1.00 91.31 101 MET A C 1
ATOM 798 O O . MET A 1 101 ? -4.555 6.737 -10.258 1.00 91.31 101 MET A O 1
ATOM 802 N N . ARG A 1 102 ? -4.789 8.386 -11.760 1.00 92.56 102 ARG A N 1
ATOM 803 C CA . ARG A 1 102 ? -3.980 9.358 -11.010 1.00 92.56 102 ARG A CA 1
ATOM 804 C C . ARG A 1 102 ? -4.485 9.561 -9.585 1.00 92.56 102 ARG A C 1
ATOM 806 O O . ARG A 1 102 ? -3.702 9.498 -8.647 1.00 92.56 102 ARG A O 1
ATOM 813 N N . LYS A 1 103 ? -5.794 9.758 -9.395 1.00 95.50 103 LYS A N 1
ATOM 814 C CA . LYS A 1 103 ? -6.359 9.961 -8.049 1.00 95.50 103 LYS A CA 1
ATOM 815 C C . LYS A 1 103 ? -6.363 8.686 -7.202 1.00 95.50 103 LYS A C 1
ATOM 817 O O . LYS A 1 103 ? -6.274 8.775 -5.978 1.00 95.50 103 LYS A O 1
ATOM 822 N N . ILE A 1 104 ? -6.480 7.513 -7.819 1.00 97.06 104 ILE A N 1
ATOM 823 C CA . ILE A 1 104 ? -6.386 6.243 -7.090 1.00 97.06 104 ILE A CA 1
ATOM 824 C C . ILE A 1 104 ? -4.927 5.974 -6.682 1.00 97.06 104 ILE A C 1
ATOM 826 O O . ILE A 1 104 ? -4.670 5.650 -5.528 1.00 97.06 104 ILE A O 1
ATOM 830 N N . GLY A 1 105 ? -3.960 6.240 -7.559 1.00 95.81 105 GLY A N 1
ATOM 831 C CA . GLY A 1 105 ? -2.533 6.146 -7.247 1.00 95.81 105 GLY A CA 1
ATOM 832 C C . GLY A 1 105 ? -2.079 7.100 -6.136 1.00 95.81 105 GLY A C 1
ATOM 833 O O . GLY A 1 105 ? -1.147 6.782 -5.412 1.00 95.81 105 GLY A O 1
ATOM 834 N N . SER A 1 106 ? -2.768 8.229 -5.933 1.00 96.38 106 SER A N 1
ATOM 835 C CA .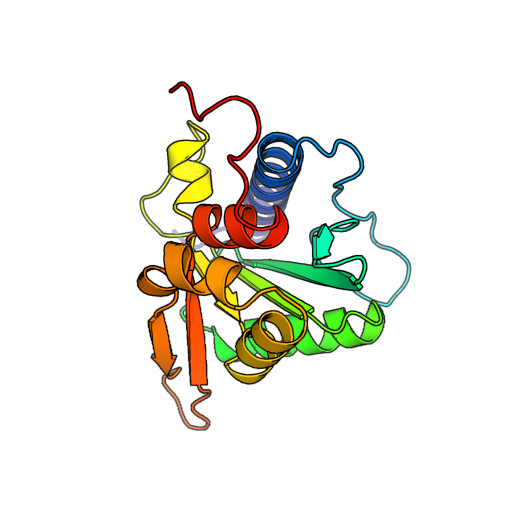 SER A 1 106 ? -2.490 9.166 -4.830 1.00 96.38 106 SER A CA 1
ATOM 836 C C . SER A 1 106 ? -3.069 8.754 -3.465 1.00 96.38 106 SER A C 1
ATOM 838 O O . SER A 1 106 ? -2.999 9.541 -2.518 1.00 96.38 106 SER A O 1
ATOM 840 N N . GLN A 1 107 ? -3.701 7.580 -3.330 1.00 97.81 107 GLN A N 1
ATOM 841 C CA . GLN A 1 107 ? -4.043 7.059 -1.998 1.00 97.81 107 GLN A CA 1
ATOM 842 C C . GLN A 1 107 ? -2.763 6.707 -1.230 1.00 97.81 107 GLN A C 1
ATOM 844 O O . GLN A 1 107 ? -1.716 6.503 -1.832 1.00 97.81 107 GLN A O 1
ATOM 849 N N . MET A 1 108 ? -2.823 6.660 0.098 1.00 98.00 108 MET A N 1
ATOM 850 C CA . MET A 1 108 ? -1.634 6.434 0.918 1.00 98.00 108 MET A CA 1
ATOM 851 C C . MET A 1 108 ? -1.390 4.937 1.073 1.00 98.00 108 MET A C 1
ATOM 853 O O . MET A 1 108 ? -2.319 4.215 1.418 1.00 98.00 108 MET A O 1
ATOM 857 N N . ALA A 1 109 ? -0.149 4.503 0.899 1.00 98.25 109 ALA A N 1
ATOM 858 C CA . ALA A 1 109 ? 0.326 3.191 1.313 1.00 98.25 109 ALA A CA 1
ATOM 859 C C . ALA A 1 109 ? 1.353 3.358 2.440 1.00 98.25 109 ALA A C 1
ATOM 861 O O . ALA A 1 109 ? 2.070 4.360 2.481 1.00 98.25 109 ALA A O 1
ATOM 862 N N . TYR A 1 110 ? 1.415 2.422 3.382 1.00 98.56 110 TYR A N 1
ATOM 863 C CA . TYR A 1 110 ? 2.441 2.437 4.422 1.00 98.56 110 TYR A CA 1
ATOM 864 C C . TYR A 1 110 ? 2.757 1.043 4.963 1.00 98.56 110 TYR A C 1
ATOM 866 O O . TYR A 1 110 ? 1.912 0.152 4.937 1.00 98.56 110 TYR A O 1
ATOM 874 N N . THR A 1 111 ? 3.980 0.886 5.464 1.00 98.62 111 THR A N 1
ATOM 875 C CA . THR A 1 111 ? 4.526 -0.342 6.060 1.00 98.62 111 THR A CA 1
ATOM 876 C C . THR A 1 111 ? 5.516 0.002 7.183 1.00 98.62 111 THR A C 1
ATOM 878 O O . THR A 1 111 ? 5.651 1.178 7.539 1.00 98.62 111 THR A O 1
ATOM 881 N N . THR A 1 112 ? 6.185 -0.988 7.771 1.00 98.38 112 THR A N 1
ATOM 882 C CA . THR A 1 112 ? 7.248 -0.776 8.761 1.00 98.38 112 THR A CA 1
ATOM 883 C C . THR A 1 112 ? 8.617 -0.592 8.086 1.00 98.38 112 THR A C 1
ATOM 885 O O . THR A 1 112 ? 8.814 -1.049 6.955 1.00 98.38 112 THR A O 1
ATOM 888 N N . PRO A 1 113 ? 9.584 0.084 8.736 1.00 97.31 113 PRO A N 1
ATOM 889 C CA . PRO A 1 113 ? 10.945 0.202 8.212 1.00 97.31 113 PRO A CA 1
ATOM 890 C C . PRO A 1 113 ? 11.587 -1.155 7.895 1.00 97.31 113 PRO A C 1
ATOM 892 O O . PRO A 1 113 ? 12.247 -1.286 6.870 1.00 97.31 113 PRO A O 1
ATOM 895 N N . GLU A 1 114 ? 11.325 -2.181 8.707 1.00 97.50 114 GLU A N 1
ATOM 896 C CA . GLU A 1 114 ? 11.894 -3.522 8.541 1.00 97.50 114 GLU A CA 1
ATOM 897 C C . GLU A 1 114 ? 11.449 -4.183 7.234 1.00 97.50 114 GLU A C 1
ATOM 899 O O . GLU A 1 114 ? 12.267 -4.810 6.561 1.00 97.50 114 GLU A O 1
ATOM 904 N N . VAL A 1 115 ? 10.178 -4.014 6.844 1.00 97.56 115 VAL A N 1
ATOM 905 C CA . VAL A 1 115 ? 9.668 -4.493 5.550 1.00 97.56 115 VAL A CA 1
ATOM 906 C C . VAL A 1 115 ? 10.345 -3.752 4.409 1.00 97.56 115 VAL A C 1
ATOM 908 O O . VAL A 1 115 ? 10.789 -4.383 3.454 1.00 97.56 115 VAL A O 1
ATOM 911 N N . LEU A 1 116 ? 10.462 -2.424 4.499 1.00 94.69 116 LEU A N 1
ATOM 912 C CA . LEU A 1 116 ? 11.111 -1.641 3.450 1.00 94.69 116 LEU A CA 1
ATOM 913 C C . LEU A 1 116 ? 12.590 -2.022 3.293 1.00 94.69 116 LEU A C 1
ATOM 915 O O . LEU A 1 116 ? 13.073 -2.160 2.171 1.00 94.69 116 LEU A O 1
ATOM 919 N N . ASP A 1 117 ? 13.299 -2.231 4.399 1.00 93.81 117 ASP A N 1
ATOM 920 C CA . ASP A 1 117 ? 14.692 -2.672 4.382 1.00 93.81 117 ASP A CA 1
ATOM 921 C C . ASP A 1 117 ? 14.834 -4.112 3.879 1.00 93.81 117 ASP A C 1
ATOM 923 O O . ASP A 1 117 ? 15.791 -4.415 3.170 1.00 93.81 117 ASP A O 1
ATOM 927 N N . ALA A 1 118 ? 13.876 -4.996 4.172 1.00 95.19 118 ALA A N 1
ATOM 928 C CA . ALA A 1 118 ? 13.828 -6.326 3.573 1.00 95.19 118 ALA A CA 1
ATOM 929 C C . ALA A 1 118 ? 13.628 -6.251 2.054 1.00 95.19 118 ALA A C 1
ATOM 931 O O . ALA A 1 118 ? 14.404 -6.849 1.317 1.00 95.19 118 ALA A O 1
ATOM 932 N N . MET A 1 119 ? 12.672 -5.451 1.575 1.00 94.19 119 MET A N 1
ATOM 933 C CA . MET A 1 119 ? 12.456 -5.264 0.138 1.00 94.19 119 MET A CA 1
ATOM 934 C C . MET A 1 119 ? 13.693 -4.692 -0.568 1.00 94.19 119 MET A C 1
ATOM 936 O O . MET A 1 119 ? 13.994 -5.091 -1.688 1.00 94.19 119 MET A O 1
ATOM 940 N N . ARG A 1 120 ? 14.432 -3.781 0.080 1.00 91.25 120 ARG A N 1
ATOM 941 C CA . ARG A 1 120 ? 15.697 -3.244 -0.450 1.00 91.25 120 ARG A CA 1
ATOM 942 C C . ARG A 1 120 ? 16.788 -4.302 -0.575 1.00 91.25 120 ARG A C 1
ATOM 944 O O . ARG A 1 120 ? 17.566 -4.219 -1.509 1.00 91.25 120 ARG A O 1
ATOM 951 N N . ARG A 1 121 ? 16.853 -5.273 0.341 1.00 91.56 121 ARG A N 1
ATOM 952 C CA . ARG A 1 121 ? 17.834 -6.372 0.270 1.00 91.56 121 ARG A CA 1
ATOM 953 C C . ARG A 1 121 ? 17.532 -7.368 -0.849 1.00 91.56 121 ARG A C 1
ATOM 955 O O . ARG A 1 121 ? 18.463 -7.946 -1.393 1.00 91.56 121 ARG A O 1
ATOM 962 N N . GLU A 1 122 ? 16.255 -7.572 -1.166 1.00 90.06 122 GLU A N 1
ATOM 963 C CA . GLU A 1 122 ? 15.814 -8.506 -2.215 1.00 90.06 122 GLU A CA 1
ATOM 964 C C . GLU A 1 122 ? 15.874 -7.904 -3.628 1.00 90.06 122 GLU A C 1
ATOM 966 O O . GLU A 1 122 ? 15.730 -8.618 -4.619 1.00 90.06 122 GLU A O 1
ATOM 971 N N . ALA A 1 123 ? 16.061 -6.588 -3.745 1.00 87.75 123 ALA A N 1
ATOM 972 C CA . ALA A 1 123 ? 16.054 -5.885 -5.018 1.00 87.75 123 ALA A CA 1
ATOM 973 C C . ALA A 1 123 ? 17.431 -5.335 -5.403 1.00 87.75 123 ALA A C 1
ATOM 975 O O . ALA A 1 123 ? 18.251 -5.066 -4.529 1.00 87.75 123 ALA A O 1
ATOM 976 N N . PRO A 1 124 ? 17.669 -5.088 -6.703 1.00 82.31 124 PRO A N 1
ATOM 977 C CA . PRO A 1 124 ? 18.809 -4.294 -7.144 1.00 82.31 124 PRO A CA 1
ATOM 978 C C . PRO A 1 124 ? 18.838 -2.913 -6.470 1.00 82.31 124 PRO A C 1
ATOM 980 O O . PRO A 1 124 ? 17.789 -2.289 -6.271 1.00 82.31 124 PRO A O 1
ATOM 983 N N . ASP A 1 125 ? 20.040 -2.420 -6.155 1.00 72.88 125 ASP A N 1
ATOM 984 C CA . ASP A 1 125 ? 20.244 -1.162 -5.418 1.00 72.88 125 ASP A CA 1
ATOM 985 C C . ASP A 1 125 ? 19.545 0.046 -6.079 1.00 72.88 125 ASP A C 1
ATOM 987 O O . ASP A 1 125 ? 19.075 0.963 -5.400 1.00 72.88 125 ASP A O 1
ATOM 991 N N . ASP A 1 126 ? 19.428 0.051 -7.409 1.00 74.00 126 ASP A N 1
ATOM 992 C CA . ASP A 1 126 ? 18.866 1.144 -8.209 1.00 74.00 126 ASP A CA 1
ATOM 993 C C . ASP A 1 126 ? 17.332 1.229 -8.196 1.00 74.00 126 ASP A C 1
ATOM 995 O O . ASP A 1 126 ? 16.780 2.323 -8.370 1.00 74.00 126 ASP A O 1
ATOM 999 N N . LEU A 1 127 ? 16.636 0.127 -7.889 1.00 79.44 127 LEU A N 1
ATOM 1000 C CA . LEU A 1 127 ? 15.172 0.067 -7.849 1.00 79.44 127 LEU A CA 1
ATOM 1001 C C . LEU A 1 127 ? 14.584 1.140 -6.928 1.00 79.44 127 LEU A C 1
ATOM 1003 O O . LEU A 1 127 ? 13.622 1.853 -7.247 1.00 79.44 127 LEU A O 1
ATOM 1007 N N . PHE A 1 128 ? 15.184 1.230 -5.747 1.00 72.06 128 PHE A N 1
ATOM 1008 C CA . PHE A 1 128 ? 14.783 2.167 -4.723 1.00 72.06 128 PHE A CA 1
ATOM 1009 C C . PHE A 1 128 ? 15.481 3.513 -4.915 1.00 72.06 128 PHE A C 1
ATOM 1011 O O . PHE A 1 128 ? 14.868 4.527 -4.611 1.00 72.06 128 PHE A O 1
ATOM 1018 N N . LEU A 1 129 ? 16.686 3.604 -5.485 1.00 61.06 129 LEU A N 1
ATOM 1019 C CA . LEU A 1 129 ? 17.359 4.899 -5.694 1.00 61.06 129 LEU A CA 1
ATOM 1020 C C . LEU A 1 129 ? 16.529 5.880 -6.539 1.00 61.06 129 LEU A C 1
ATOM 1022 O O . LEU A 1 129 ? 16.445 7.057 -6.191 1.00 61.06 129 LEU A O 1
ATOM 1026 N N . HIS A 1 130 ? 15.828 5.403 -7.570 1.00 61.53 130 HIS A N 1
ATOM 1027 C CA . HIS A 1 130 ? 14.987 6.264 -8.415 1.00 61.53 130 HIS A CA 1
ATOM 1028 C C . HIS A 1 130 ? 13.577 6.536 -7.851 1.00 61.53 130 HIS A C 1
ATOM 1030 O O . HIS A 1 130 ?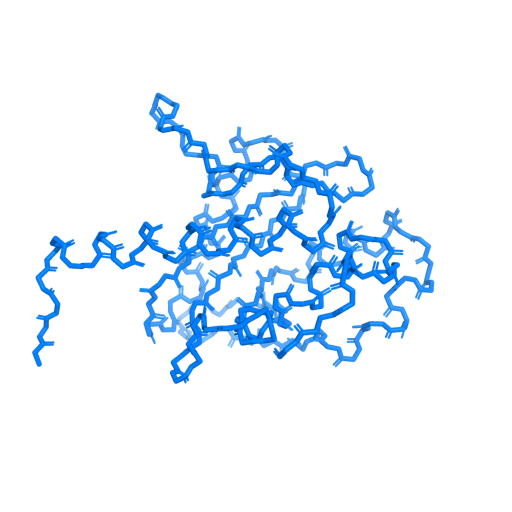 12.898 7.446 -8.323 1.00 61.53 130 HIS A O 1
ATOM 1036 N N . ASN A 1 131 ? 13.146 5.799 -6.817 1.00 63.22 131 ASN A N 1
ATOM 1037 C CA . ASN A 1 131 ? 11.791 5.873 -6.241 1.00 63.22 131 ASN A CA 1
ATOM 1038 C C . ASN A 1 131 ? 11.756 6.175 -4.722 1.00 63.22 131 ASN A C 1
ATOM 1040 O O . ASN A 1 131 ? 10.684 6.346 -4.137 1.00 63.22 131 ASN A O 1
ATOM 1044 N N . THR A 1 132 ? 12.914 6.270 -4.061 1.00 51.06 132 THR A N 1
ATOM 1045 C CA . THR A 1 132 ? 13.083 6.415 -2.597 1.00 51.06 132 THR A CA 1
ATOM 1046 C C . THR A 1 132 ? 12.591 7.741 -2.062 1.00 51.06 132 THR A C 1
ATOM 1048 O O . THR A 1 132 ? 12.108 7.779 -0.932 1.00 51.06 132 THR A O 1
ATOM 1051 N N . GLY A 1 133 ? 12.641 8.806 -2.867 1.00 60.12 133 GLY A N 1
ATOM 1052 C CA . GLY A 1 133 ? 12.119 10.123 -2.490 1.00 60.12 133 GLY A CA 1
ATOM 1053 C C . GLY A 1 133 ? 10.634 10.108 -2.108 1.00 60.12 133 GLY A C 1
ATOM 1054 O O . GLY A 1 133 ? 10.166 11.018 -1.426 1.00 60.12 133 GLY A O 1
ATOM 1055 N N . ASN A 1 134 ? 9.905 9.052 -2.483 1.00 79.62 134 ASN A N 1
ATOM 1056 C CA . ASN A 1 134 ? 8.480 8.917 -2.204 1.00 79.62 134 ASN A CA 1
ATOM 1057 C C . ASN A 1 134 ? 8.177 8.140 -0.913 1.00 79.62 134 ASN A C 1
ATOM 1059 O O . ASN A 1 134 ? 7.024 8.121 -0.485 1.00 79.62 134 ASN A O 1
ATOM 1063 N N . PHE A 1 135 ? 9.178 7.522 -0.273 1.00 91.50 135 PHE A N 1
ATOM 1064 C CA . PHE A 1 135 ? 9.025 6.790 0.986 1.00 91.50 135 PHE A CA 1
ATOM 1065 C C . PHE A 1 135 ? 9.472 7.662 2.158 1.00 91.50 135 PHE A C 1
ATOM 1067 O O . PHE A 1 135 ? 10.658 7.847 2.415 1.00 91.50 135 PHE A O 1
ATOM 1074 N N . THR A 1 136 ? 8.506 8.224 2.879 1.00 94.69 136 THR A N 1
ATOM 1075 C CA . THR A 1 136 ? 8.763 9.143 3.992 1.00 94.69 136 THR A CA 1
ATOM 1076 C C . THR A 1 136 ? 8.513 8.452 5.334 1.00 94.69 136 THR A C 1
ATOM 1078 O O . THR A 1 136 ? 7.402 7.954 5.550 1.00 94.69 136 THR A O 1
ATOM 1081 N N . PRO A 1 137 ? 9.480 8.447 6.268 1.00 96.56 137 PRO A N 1
ATOM 1082 C CA . PRO A 1 137 ? 9.260 7.919 7.607 1.00 96.56 137 PRO A CA 1
ATOM 1083 C C . PRO A 1 137 ? 8.268 8.787 8.393 1.00 96.56 137 PRO A C 1
ATOM 1085 O O . PRO A 1 137 ? 8.190 10.007 8.223 1.00 96.56 137 PRO A O 1
ATOM 1088 N N . PHE A 1 138 ? 7.496 8.160 9.273 1.00 97.00 138 PHE A N 1
ATOM 1089 C CA . PHE A 1 138 ? 6.653 8.834 10.251 1.00 97.00 138 PHE A CA 1
ATOM 1090 C C . PHE A 1 138 ? 6.412 7.941 11.469 1.00 97.00 138 PHE A C 1
ATOM 1092 O O . PHE A 1 138 ? 6.398 6.719 11.375 1.00 97.00 138 PHE A O 1
ATOM 1099 N N . THR A 1 139 ? 6.143 8.561 12.613 1.00 97.50 139 THR A N 1
ATOM 1100 C CA . THR A 1 139 ? 5.860 7.838 13.857 1.00 97.50 139 THR A CA 1
ATOM 1101 C C . THR A 1 139 ? 4.394 8.000 14.239 1.00 97.50 139 THR A C 1
ATOM 1103 O O . THR A 1 139 ? 3.831 9.103 14.201 1.00 97.50 139 THR A O 1
ATOM 1106 N N . THR A 1 140 ? 3.738 6.906 14.622 1.00 96.00 140 THR A N 1
ATOM 1107 C CA . THR A 1 140 ? 2.358 6.966 15.118 1.00 96.00 140 THR A CA 1
ATOM 1108 C C . THR A 1 140 ? 2.290 7.712 16.449 1.00 96.00 140 THR A C 1
ATOM 1110 O O . THR A 1 140 ? 3.137 7.524 17.317 1.00 96.00 140 THR A O 1
ATOM 1113 N N . LYS A 1 141 ? 1.232 8.496 16.669 1.00 91.00 141 LYS A N 1
ATOM 1114 C CA . LYS A 1 141 ? 0.983 9.145 17.967 1.00 91.00 141 LYS A CA 1
ATOM 1115 C C . LYS A 1 141 ? 0.368 8.154 18.964 1.00 91.00 141 LYS A C 1
ATOM 1117 O O . LYS A 1 141 ? -0.454 7.336 18.563 1.00 91.00 141 LYS A O 1
ATOM 1122 N N . GLY A 1 142 ? 0.679 8.283 20.255 1.00 89.62 142 GLY A N 1
ATOM 1123 C CA . GLY A 1 142 ? 0.027 7.523 21.330 1.00 89.62 142 GLY A CA 1
ATOM 1124 C C . GLY A 1 142 ? 1.001 6.987 22.380 1.00 89.62 142 GLY A C 1
ATOM 1125 O O . GLY A 1 142 ? 2.167 7.361 22.390 1.00 89.62 142 GLY A O 1
ATOM 1126 N N . LYS A 1 143 ? 0.504 6.108 23.262 1.00 86.81 143 LYS A N 1
ATOM 1127 C CA . LYS A 1 143 ? 1.279 5.508 24.370 1.00 86.81 143 LYS A CA 1
ATOM 1128 C C . LYS A 1 143 ? 2.336 4.492 23.917 1.00 86.81 143 LYS A C 1
ATOM 1130 O O . LYS A 1 143 ? 3.287 4.256 24.646 1.00 86.81 143 LYS A O 1
ATOM 1135 N N . ALA A 1 144 ? 2.151 3.894 22.742 1.00 91.12 144 ALA A N 1
ATOM 1136 C CA . ALA A 1 144 ? 3.071 2.940 22.130 1.00 91.12 144 ALA A CA 1
ATOM 1137 C C . ALA A 1 144 ? 3.323 3.385 20.680 1.00 91.12 144 ALA A C 1
ATOM 1139 O O . ALA A 1 144 ? 2.628 2.914 19.774 1.00 91.12 144 ALA A O 1
ATOM 1140 N N . PRO A 1 145 ? 4.199 4.384 20.466 1.00 93.69 145 PRO A N 1
ATOM 1141 C CA . PRO A 1 145 ? 4.537 4.842 19.128 1.00 93.69 145 PRO A CA 1
ATOM 1142 C C . PRO A 1 145 ? 5.168 3.707 18.314 1.00 93.69 145 PRO A C 1
ATOM 1144 O O . PRO A 1 145 ? 5.857 2.847 18.851 1.00 93.69 145 PRO A O 1
ATOM 1147 N N . MET A 1 146 ? 4.904 3.715 17.015 1.00 97.19 146 MET A N 1
ATOM 1148 C CA . MET A 1 146 ? 5.420 2.766 16.041 1.00 97.19 146 MET A CA 1
ATOM 1149 C C . MET A 1 146 ? 6.006 3.567 14.889 1.00 97.19 146 MET A C 1
ATOM 1151 O O . MET A 1 146 ? 5.372 4.516 14.412 1.00 97.19 146 MET A O 1
ATOM 1155 N N . GLU A 1 147 ? 7.217 3.214 14.484 1.00 98.19 147 GLU A N 1
ATOM 1156 C CA . GLU A 1 147 ? 7.843 3.773 13.295 1.00 98.19 147 GLU A CA 1
ATOM 1157 C C . GLU A 1 147 ? 7.261 3.099 12.062 1.00 98.19 147 GLU A C 1
ATOM 1159 O O . GLU A 1 147 ? 7.069 1.886 12.023 1.00 98.19 147 GLU A O 1
ATOM 1164 N N . LEU A 1 148 ? 6.914 3.912 11.076 1.00 98.25 148 LEU A N 1
ATOM 1165 C CA . LEU A 1 148 ? 6.310 3.489 9.828 1.00 98.25 148 LEU A CA 1
ATOM 1166 C C . LEU A 1 148 ? 6.927 4.293 8.692 1.00 98.25 148 LEU A C 1
ATOM 1168 O O . LEU A 1 148 ? 7.442 5.395 8.885 1.00 98.25 148 LEU A O 1
ATOM 1172 N N . VAL A 1 149 ? 6.811 3.773 7.482 1.00 97.50 149 VAL A N 1
ATOM 1173 C CA . VAL A 1 149 ? 7.184 4.480 6.262 1.00 97.50 149 VAL A CA 1
ATOM 1174 C C . VAL A 1 149 ? 5.967 4.531 5.359 1.00 97.50 149 VAL A C 1
ATOM 1176 O O . VAL A 1 149 ? 5.279 3.529 5.184 1.00 97.50 149 VAL A O 1
ATOM 1179 N N . ARG A 1 150 ? 5.668 5.710 4.811 1.00 97.31 150 ARG A N 1
ATOM 1180 C CA . ARG A 1 150 ? 4.538 5.920 3.898 1.00 97.31 150 ARG A CA 1
ATOM 1181 C C . ARG A 1 150 ? 5.002 6.337 2.515 1.00 97.31 150 ARG A C 1
ATOM 1183 O O . ARG A 1 150 ? 6.008 7.027 2.389 1.00 97.31 150 ARG A O 1
ATOM 1190 N N . CYS A 1 151 ? 4.190 6.022 1.526 1.00 96.50 151 CYS A N 1
ATOM 1191 C CA . CYS A 1 151 ? 4.283 6.495 0.155 1.00 96.50 151 CYS A CA 1
ATOM 1192 C C . CYS A 1 151 ? 2.868 6.646 -0.426 1.00 96.50 151 CYS A C 1
ATOM 1194 O O . CYS A 1 151 ? 1.869 6.459 0.281 1.00 96.50 151 CYS A O 1
ATOM 1196 N N . ASP A 1 152 ? 2.757 7.032 -1.694 1.00 96.12 152 ASP A N 1
ATOM 1197 C CA . ASP A 1 152 ? 1.498 6.892 -2.418 1.00 96.12 152 ASP A CA 1
ATOM 1198 C C . ASP A 1 152 ? 1.375 5.490 -3.047 1.00 96.12 152 ASP A C 1
ATOM 1200 O O . ASP A 1 152 ? 2.362 4.777 -3.248 1.00 96.12 152 ASP A O 1
ATOM 1204 N N . LEU A 1 153 ? 0.143 5.067 -3.334 1.00 97.25 153 LEU A N 1
ATOM 1205 C CA . LEU A 1 153 ? -0.154 3.763 -3.929 1.00 97.25 153 LEU A CA 1
ATOM 1206 C C . LEU A 1 153 ? 0.538 3.592 -5.289 1.00 97.25 153 LEU A C 1
ATOM 1208 O O . LEU A 1 153 ? 0.904 2.481 -5.661 1.00 97.25 153 LEU A O 1
ATOM 1212 N N . ARG A 1 154 ? 0.766 4.689 -6.018 1.00 94.88 154 ARG A N 1
ATOM 1213 C CA . ARG A 1 154 ? 1.558 4.683 -7.249 1.00 94.88 154 ARG A CA 1
ATOM 1214 C C . ARG A 1 154 ? 3.001 4.266 -6.995 1.00 94.88 154 ARG A C 1
ATOM 1216 O O . ARG A 1 154 ? 3.503 3.418 -7.719 1.00 94.88 154 ARG A O 1
ATOM 1223 N N . SER A 1 155 ? 3.660 4.837 -5.997 1.00 94.19 155 SER A N 1
ATOM 1224 C CA . SER A 1 155 ? 5.046 4.506 -5.661 1.00 94.19 155 SER A CA 1
ATOM 1225 C C . SER A 1 155 ? 5.170 3.066 -5.187 1.00 94.19 155 SER A C 1
ATOM 1227 O O . SER A 1 155 ? 6.106 2.385 -5.592 1.00 94.19 155 SER A O 1
ATOM 1229 N N . LEU A 1 156 ? 4.199 2.574 -4.406 1.00 95.81 156 LEU A N 1
ATOM 1230 C CA . LEU A 1 156 ? 4.116 1.147 -4.095 1.00 95.81 156 LEU A CA 1
ATOM 1231 C C . LEU A 1 156 ? 3.999 0.313 -5.378 1.00 95.81 156 LEU A C 1
ATOM 1233 O O . LEU A 1 156 ? 4.792 -0.598 -5.569 1.00 95.81 156 LEU A O 1
ATOM 1237 N N . ALA A 1 157 ? 3.071 0.643 -6.281 1.00 95.44 157 ALA A N 1
ATOM 1238 C CA . ALA A 1 157 ? 2.901 -0.097 -7.531 1.00 95.44 157 ALA A CA 1
ATOM 1239 C C . ALA A 1 157 ? 4.177 -0.100 -8.390 1.00 95.44 157 ALA A C 1
ATOM 1241 O O . ALA A 1 157 ? 4.527 -1.135 -8.936 1.00 95.44 157 ALA A O 1
ATOM 1242 N N . VAL A 1 158 ? 4.907 1.018 -8.475 1.00 92.94 158 VAL A N 1
ATOM 1243 C CA . VAL A 1 158 ? 6.184 1.074 -9.212 1.00 92.94 158 VAL A CA 1
ATOM 1244 C C . VAL A 1 158 ? 7.208 0.125 -8.593 1.00 92.94 158 VAL A C 1
ATOM 1246 O O . VAL A 1 158 ? 7.890 -0.589 -9.319 1.00 92.94 158 VAL A O 1
ATOM 1249 N N . VAL A 1 159 ? 7.294 0.072 -7.262 1.00 93.00 159 VAL A N 1
ATOM 1250 C CA . VAL A 1 159 ? 8.175 -0.876 -6.565 1.00 93.00 159 VAL A CA 1
ATOM 1251 C C . VAL A 1 159 ? 7.753 -2.321 -6.836 1.00 93.00 159 VAL A C 1
ATOM 1253 O O . VAL A 1 159 ? 8.603 -3.140 -7.175 1.00 93.00 159 VAL A O 1
ATOM 1256 N N . LEU A 1 160 ? 6.456 -2.632 -6.747 1.00 94.81 160 LEU A N 1
ATOM 1257 C CA . LEU A 1 160 ? 5.929 -3.964 -7.073 1.00 94.81 160 LEU A CA 1
ATOM 1258 C C . LEU A 1 160 ? 6.203 -4.350 -8.533 1.00 94.81 160 LEU A C 1
ATOM 1260 O O . LEU A 1 160 ? 6.464 -5.513 -8.812 1.00 94.81 160 LEU A O 1
ATOM 1264 N N . ASN A 1 161 ? 6.237 -3.366 -9.433 1.00 93.56 161 ASN A N 1
ATOM 1265 C CA . ASN A 1 161 ? 6.592 -3.524 -10.840 1.00 93.56 161 ASN A CA 1
ATOM 1266 C C . ASN A 1 161 ? 8.104 -3.432 -11.112 1.00 93.56 161 ASN A C 1
ATOM 1268 O O . ASN A 1 161 ? 8.523 -3.103 -12.220 1.00 93.56 161 ASN A O 1
ATOM 1272 N N . HIS A 1 162 ? 8.945 -3.646 -10.099 1.00 90.75 162 HIS A N 1
ATOM 1273 C CA . HIS A 1 162 ? 10.405 -3.657 -10.244 1.00 90.75 162 HIS A CA 1
ATOM 1274 C C . HIS A 1 162 ? 10.977 -2.365 -10.853 1.00 90.75 162 HIS A C 1
ATOM 1276 O O . HIS A 1 162 ? 11.991 -2.385 -11.545 1.00 90.75 162 HIS A O 1
ATOM 1282 N N . GLY A 1 163 ? 10.333 -1.224 -10.590 1.00 87.81 163 GLY A N 1
ATOM 1283 C CA . GLY A 1 163 ? 10.794 0.091 -11.038 1.00 87.81 163 GLY A CA 1
ATOM 1284 C C . GLY A 1 163 ? 10.441 0.391 -12.490 1.00 87.81 163 GLY A C 1
ATOM 1285 O O . GLY A 1 163 ? 10.706 1.496 -12.963 1.00 87.81 163 GLY A O 1
ATOM 1286 N N . LEU A 1 164 ? 9.818 -0.562 -13.182 1.00 87.38 164 LEU A N 1
ATOM 1287 C CA . LEU A 1 164 ? 9.384 -0.409 -14.557 1.00 87.38 164 LEU A CA 1
ATOM 1288 C C . LEU A 1 164 ? 8.147 0.498 -14.638 1.00 87.38 164 LEU A C 1
ATOM 1290 O O . LEU A 1 164 ? 7.359 0.580 -13.683 1.00 87.38 164 LEU A O 1
ATOM 1294 N N . PRO A 1 165 ? 7.936 1.167 -15.786 1.00 87.44 165 PRO A N 1
ATOM 1295 C CA . PRO A 1 165 ? 6.707 1.902 -16.044 1.00 87.44 165 PRO A CA 1
ATOM 1296 C C . PRO A 1 165 ? 5.479 1.026 -15.792 1.00 87.44 165 PRO A C 1
ATOM 1298 O O . PRO A 1 165 ? 5.423 -0.121 -16.229 1.00 87.44 165 PRO A O 1
ATOM 1301 N N . LEU A 1 166 ? 4.501 1.579 -15.077 1.00 90.31 166 LEU A N 1
ATOM 1302 C CA . LEU A 1 166 ? 3.207 0.927 -14.881 1.00 90.31 166 LEU A CA 1
ATOM 1303 C C . LEU A 1 166 ? 2.505 0.768 -16.240 1.00 90.31 166 LEU A C 1
ATOM 1305 O O . LEU A 1 166 ? 2.684 1.617 -17.119 1.00 90.31 166 LEU A O 1
ATOM 1309 N N . GLY A 1 167 ? 1.700 -0.289 -16.399 1.00 82.81 167 GLY A N 1
ATOM 1310 C CA . GLY A 1 167 ? 0.895 -0.529 -17.605 1.00 82.81 167 GLY A CA 1
ATOM 1311 C C . GLY A 1 167 ? 0.029 0.681 -17.986 1.00 82.81 167 GLY A C 1
ATOM 1312 O O . GLY A 1 167 ? -0.184 1.549 -17.142 1.00 82.81 167 GLY A O 1
ATOM 1313 N N . ARG A 1 168 ? -0.434 0.745 -19.256 1.00 65.19 168 ARG A N 1
ATOM 1314 C CA . ARG A 1 168 ? -1.037 1.927 -19.934 1.00 65.19 168 ARG A CA 1
ATOM 1315 C C . ARG A 1 168 ? -0.724 3.223 -19.190 1.00 65.19 168 ARG A C 1
ATOM 1317 O O . ARG A 1 168 ? -1.509 3.616 -18.319 1.00 65.19 168 ARG A O 1
ATOM 1324 N N . GLU A 1 169 ? 0.416 3.837 -19.533 1.00 53.81 169 GLU A N 1
ATOM 1325 C CA . GLU A 1 169 ? 0.832 5.145 -19.015 1.00 53.81 169 GLU A CA 1
ATOM 1326 C C . GLU A 1 169 ? -0.398 5.998 -18.755 1.00 53.81 169 GLU A C 1
ATOM 1328 O O . GLU A 1 169 ? -1.245 6.118 -19.630 1.00 53.81 169 GLU A O 1
ATOM 1333 N N . MET A 1 170 ? -0.529 6.452 -17.509 1.00 54.50 170 MET A N 1
ATOM 1334 C CA . MET A 1 170 ? -1.756 6.894 -16.850 1.00 54.50 170 MET A CA 1
ATOM 1335 C C . MET A 1 170 ? -2.487 8.026 -17.606 1.00 54.50 170 MET A C 1
ATOM 1337 O O . MET A 1 170 ? -2.523 9.168 -17.147 1.00 54.50 170 MET A O 1
ATOM 1341 N N . GLU A 1 171 ? -3.084 7.722 -18.755 1.00 46.72 171 GLU A N 1
ATOM 1342 C CA . GLU A 1 171 ? -3.807 8.641 -19.625 1.00 46.72 171 GLU A CA 1
ATOM 1343 C C . GLU A 1 171 ? -5.184 8.909 -19.009 1.00 46.72 171 GLU A C 1
ATOM 1345 O O . GLU A 1 171 ? -6.166 8.237 -19.324 1.00 46.72 171 GLU A O 1
ATOM 1350 N N . SER A 1 172 ? -5.227 9.831 -18.032 1.00 43.44 172 SER A N 1
ATOM 1351 C CA . SER A 1 172 ? -6.283 10.841 -17.748 1.00 43.44 172 SER A CA 1
ATOM 1352 C C . SER A 1 172 ? -6.158 11.501 -16.358 1.00 43.44 172 SER A C 1
ATOM 1354 O O . SER A 1 172 ? -6.239 10.842 -15.291 1.00 43.44 172 SER A O 1
#

Radius of gyration: 15.41 Å; chains: 1; bounding box: 45×34×44 Å

Foldseek 3Di:
DDDDPVRLVVVQVVLLVLLQVLLCQQLVNPVWDQDDPDPPAAQAGIPPQDALNFGEHEHEAADPDLVVVVSQVVQVRNCVVNVGLHYKYFYADPPQDSPFSVSSQQTKIKHAPVRVVVLCVSADVVLCVVLVVQWAWDWRDDPDIGIMTMGGNNSVSCNSNSVDGTHPNRDD

Secondary structure (DSSP, 8-state):
-PPPHHHHHHHHHHHHHHHHHHHHHHTT-TT-BPPP--TT----SBBS-EETTEEEEEEEE--S---HHHHHHHHHHHHHHHT-SEEEEEEPPTT--SSSHHHHHTSEEEE-HHHHHHHHHHS-HHHHHTTGGG-EEEE--SSS--EEEEEEHHHHHHHHTTTPPPSS----

pLDDT: mean 90.24, std 12.47, range [43.44, 98.81]